Protein AF-A0A0F8Z298-F1 (afdb_monomer)

Organism: NCBI:txid412755

Nearest PDB structures (foldseek):
  6ct8-assembly1_A  TM=6.384E-01  e=8.049E-02  Pseudomonas aeruginosa PAO1
  6cl6-assembly1_C  TM=6.402E-01  e=1.245E-01  Pseudomonas aeruginosa PAO1
  5x4a-assembly1_D  TM=5.407E-01  e=4.184E-02  Sclerophytum lochmodes
  7eea-assembly1_A  TM=3.243E-01  e=1.245E-01  unidentified
  9deq-assembly1_A  TM=3.715E-01  e=7.526E-01  Homo sapiens

pLDDT: mean 80.28, std 14.71, range [45.97, 96.62]

Mean predicted aligned error: 12.7 Å

Secondary structure (DSSP, 8-state):
--SHHHHHHHHHHHHHHHHHHHHHHHHHT-----EEEEEEEEE-SSSEEEEEEEEPPTTEEEEEEEEEEESSPPTT-EEEEPPPPSSEEEEEEEETTS-S--EEEEEEEEEE-

Solvent-accessible surface area (backbone atoms only — not comparable to full-atom values): 6411 Å² total; per-residue (Å²): 142,77,72,68,68,61,56,55,54,53,56,51,54,51,50,52,55,51,48,52,50,52,52,51,52,56,62,66,60,59,75,82,70,56,70,44,77,37,72,41,80,41,66,25,87,43,61,26,58,38,72,46,73,27,61,44,60,92,72,35,31,39,78,43,63,54,72,46,82,49,82,78,89,60,86,78,62,43,79,49,70,59,75,67,36,80,44,32,31,37,38,34,45,35,32,79,90,42,71,50,73,50,38,32,37,37,36,21,33,20,34,61,113

Foldseek 3Di:
DPPPVVVVVVVVVVVVVVVVVVVVVVVVPPPPFPKDKWKDKWFFPFAFKDKDKDWDDPQKFFPDWDKAWPDDDDPPWDKDWDDGDRTITMIMIGDNPDGTGTMMMIMTIITGD

Radius of gyration: 27.13 Å; Cα contacts (8 Å, |Δi|>4): 217; chains: 1; bounding box: 72×23×71 Å

Structure (mmCIF, N/CA/C/O backbone):
data_AF-A0A0F8Z298-F1
#
_entry.id   AF-A0A0F8Z298-F1
#
loop_
_atom_site.group_PDB
_atom_site.id
_atom_site.type_symbol
_atom_site.label_atom_id
_atom_site.label_alt_id
_atom_site.label_comp_id
_atom_site.label_asym_id
_atom_site.label_entity_id
_atom_site.label_seq_id
_atom_site.pdbx_PDB_ins_code
_atom_site.Cartn_x
_atom_site.Cartn_y
_atom_site.Cartn_z
_atom_site.occupancy
_atom_site.B_iso_or_equiv
_atom_site.auth_seq_id
_atom_site.auth_comp_id
_atom_site.auth_asym_id
_atom_site.auth_atom_id
_atom_site.pdbx_PDB_model_num
ATOM 1 N N . MET A 1 1 ? -56.019 12.157 52.915 1.00 47.47 1 MET A N 1
ATOM 2 C CA . MET A 1 1 ? -55.453 11.333 51.816 1.00 47.47 1 MET A CA 1
ATOM 3 C C . MET A 1 1 ? -54.554 12.182 50.893 1.00 47.47 1 MET A C 1
ATOM 5 O O . MET A 1 1 ? -55.027 12.672 49.882 1.00 47.47 1 MET A O 1
ATOM 9 N N . ALA A 1 2 ? -53.269 12.414 51.213 1.00 51.56 2 ALA A N 1
ATOM 10 C CA . ALA A 1 2 ? -52.380 13.254 50.368 1.00 51.56 2 ALA A CA 1
ATOM 11 C C . ALA A 1 2 ? -50.930 12.731 50.209 1.00 51.56 2 ALA A C 1
ATOM 13 O O . ALA A 1 2 ? -50.096 13.364 49.564 1.00 51.56 2 ALA A O 1
ATOM 14 N N . S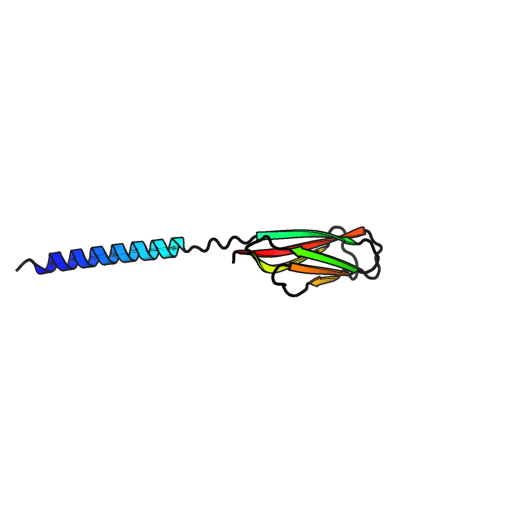ER A 1 3 ? -50.612 11.553 50.760 1.00 52.78 3 SER A N 1
ATOM 15 C CA . SER A 1 3 ? -49.227 11.051 50.860 1.00 52.78 3 SER A CA 1
ATOM 16 C C . SER A 1 3 ? -48.730 10.291 49.607 1.00 52.78 3 SER A C 1
ATOM 18 O O . SER A 1 3 ? -47.533 10.262 49.317 1.00 52.78 3 SER A O 1
ATOM 20 N N . GLY A 1 4 ? -49.633 9.733 48.788 1.00 49.00 4 GLY A N 1
ATOM 21 C CA . GLY A 1 4 ? -49.268 8.867 47.650 1.00 49.00 4 GLY A CA 1
ATOM 22 C C . GLY A 1 4 ? -48.673 9.587 46.427 1.00 49.00 4 GLY A C 1
ATOM 23 O O . GLY A 1 4 ? -47.752 9.075 45.787 1.00 49.00 4 GLY A O 1
ATOM 24 N N . LYS A 1 5 ? -49.134 10.808 46.112 1.00 48.38 5 LYS A N 1
ATOM 25 C CA . LYS A 1 5 ? -48.692 11.550 44.910 1.00 48.38 5 LYS A CA 1
ATOM 26 C C . LYS A 1 5 ? -47.244 12.060 45.018 1.00 48.38 5 LYS A C 1
ATOM 28 O O . LYS A 1 5 ? -46.532 12.107 44.014 1.00 48.38 5 LYS A O 1
ATOM 33 N N . ARG A 1 6 ? -46.771 12.381 46.231 1.00 51.34 6 ARG A N 1
ATOM 34 C CA . ARG A 1 6 ? -45.402 12.882 46.480 1.00 51.34 6 ARG A CA 1
ATOM 35 C C . ARG A 1 6 ? -44.329 11.803 46.290 1.00 51.34 6 ARG A C 1
ATOM 37 O O . ARG A 1 6 ? -43.274 12.095 45.730 1.00 51.34 6 ARG A O 1
ATOM 44 N N . LYS A 1 7 ? -44.605 10.554 46.691 1.00 55.34 7 LYS A N 1
ATOM 45 C CA . LYS A 1 7 ? -43.675 9.421 46.510 1.00 55.34 7 LYS A CA 1
ATOM 46 C C . LYS A 1 7 ? -43.500 9.052 45.030 1.00 55.34 7 LYS A C 1
ATOM 48 O O . LYS A 1 7 ? -42.374 8.846 44.581 1.00 55.34 7 LYS A O 1
ATOM 53 N N . LYS A 1 8 ? -44.589 9.073 44.250 1.00 53.22 8 LYS A N 1
ATOM 54 C CA . LYS A 1 8 ? -44.577 8.747 42.811 1.00 53.22 8 LYS A CA 1
ATOM 55 C C . LYS A 1 8 ? -43.771 9.765 41.983 1.00 53.22 8 LYS A C 1
ATOM 57 O O . LYS A 1 8 ? -42.972 9.366 41.142 1.00 53.22 8 LYS A O 1
ATOM 62 N N . LYS A 1 9 ? -43.884 11.068 42.290 1.00 57.72 9 LYS A N 1
ATOM 63 C CA . LYS A 1 9 ? -43.089 12.140 41.648 1.00 57.72 9 LYS A CA 1
ATOM 64 C C . LYS A 1 9 ? -41.581 12.027 41.925 1.00 57.72 9 LYS A C 1
ATOM 66 O O . LYS A 1 9 ? -40.783 12.206 41.010 1.00 57.72 9 LYS A O 1
ATOM 71 N N . LYS A 1 10 ? -41.183 11.683 43.158 1.00 62.59 10 LYS A N 1
ATOM 72 C CA . LYS A 1 10 ? -39.763 11.476 43.510 1.00 62.59 10 LYS A CA 1
ATOM 73 C C . LYS A 1 10 ? -39.153 10.265 42.792 1.00 62.59 10 LYS A C 1
ATOM 75 O O . LYS A 1 10 ? -38.021 10.346 42.330 1.00 62.59 10 LYS A O 1
ATOM 80 N N . SER A 1 11 ? -39.916 9.178 42.652 1.00 62.88 11 SER A N 1
ATOM 81 C CA . SER A 1 11 ? -39.481 7.964 41.942 1.00 62.88 11 SER A CA 1
ATOM 82 C C . SER A 1 11 ? -39.321 8.172 40.430 1.00 62.88 11 SER A C 1
ATOM 84 O O . SER A 1 11 ? -38.408 7.615 39.824 1.00 62.88 11 SER A O 1
ATOM 86 N N . LEU A 1 12 ? -40.166 9.006 39.815 1.00 60.66 12 LEU A N 1
ATOM 87 C CA . LEU A 1 12 ? -40.034 9.348 38.396 1.00 60.66 12 LEU A CA 1
ATOM 88 C C . LEU A 1 12 ? -38.804 10.235 38.143 1.00 60.66 12 LEU A C 1
ATOM 90 O O . LEU A 1 12 ? -38.0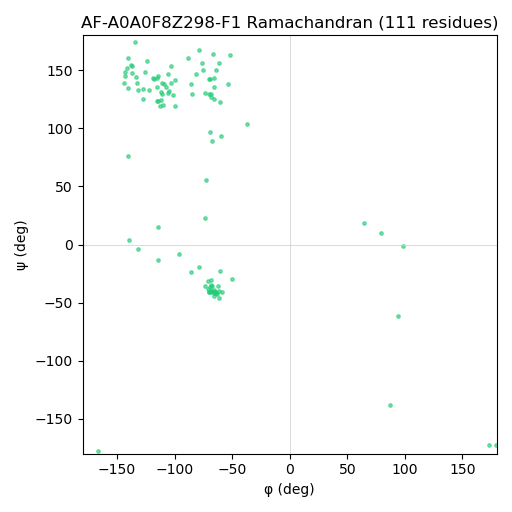52 10.001 37.204 1.00 60.66 12 LEU A O 1
ATOM 94 N N . SER A 1 13 ? -38.561 11.204 39.029 1.00 72.38 13 SER A N 1
ATOM 95 C CA . SER A 1 13 ? -37.403 12.105 38.964 1.00 72.38 13 SER A CA 1
ATOM 96 C C . SER A 1 13 ? -36.065 11.366 39.075 1.00 72.38 13 SER A C 1
ATOM 98 O O . SER A 1 13 ? -35.127 11.684 38.342 1.00 72.38 13 SER A O 1
ATOM 100 N N . SER A 1 14 ? -35.966 10.357 39.947 1.00 71.94 14 SER A N 1
ATOM 101 C CA . SER A 1 14 ? -34.734 9.573 40.081 1.00 71.94 14 SER A CA 1
ATOM 102 C C . SER A 1 14 ? -34.457 8.727 38.840 1.00 71.94 14 SER A C 1
ATOM 104 O O . SER A 1 14 ? -33.321 8.700 38.377 1.00 71.94 14 SER A O 1
ATOM 106 N N . ARG A 1 15 ? -35.490 8.111 38.251 1.00 76.88 15 ARG A N 1
ATOM 107 C CA . ARG A 1 15 ? -35.368 7.319 37.017 1.00 76.88 15 ARG A CA 1
ATOM 108 C C . ARG A 1 15 ? -34.934 8.158 35.818 1.00 76.88 15 ARG A C 1
ATOM 110 O O . ARG A 1 15 ? -34.067 7.713 35.072 1.00 76.88 15 ARG A O 1
ATOM 117 N N . VAL A 1 16 ? -35.479 9.367 35.666 1.00 75.88 16 VAL A N 1
ATOM 118 C CA . VAL A 1 16 ? -35.066 10.307 34.607 1.00 75.88 16 VAL A CA 1
ATOM 119 C C . VAL A 1 16 ? -33.591 10.677 34.768 1.00 75.88 16 VAL A C 1
ATOM 121 O O . VAL A 1 16 ? -32.829 10.527 33.821 1.00 75.88 16 VAL A O 1
ATOM 124 N N . ARG A 1 17 ? -33.140 11.005 35.987 1.00 72.75 17 ARG A N 1
ATOM 125 C CA . ARG A 1 17 ? -31.714 11.278 36.256 1.00 72.75 17 ARG A CA 1
ATOM 126 C C . ARG A 1 17 ? -30.809 10.074 35.985 1.00 72.75 17 ARG A C 1
ATOM 128 O O . ARG A 1 17 ? -29.674 10.239 35.547 1.00 72.75 17 ARG A O 1
ATOM 135 N N . THR A 1 18 ? -31.269 8.853 36.264 1.00 76.56 18 THR A N 1
ATOM 136 C CA . THR A 1 18 ? -30.507 7.633 35.949 1.00 76.56 18 THR A CA 1
ATOM 137 C C . THR A 1 18 ? -30.412 7.407 34.441 1.00 76.56 18 THR A C 1
ATOM 139 O O . THR A 1 18 ? -29.348 7.028 33.956 1.00 76.56 18 THR A O 1
ATOM 142 N N . LEU A 1 19 ? -31.490 7.662 33.697 1.00 71.44 19 LEU A N 1
ATOM 143 C CA . LEU A 1 19 ? -31.494 7.590 32.237 1.00 71.44 19 LEU A CA 1
ATOM 144 C C . LEU A 1 19 ? -30.592 8.662 31.622 1.00 71.44 19 LEU A C 1
ATOM 146 O O . LEU A 1 19 ? -29.771 8.319 30.785 1.00 71.44 19 LEU A O 1
ATOM 150 N N . GLU A 1 20 ? -30.639 9.907 32.093 1.00 71.69 20 GLU A N 1
ATOM 151 C CA . GLU A 1 20 ? -29.744 10.983 31.639 1.00 71.69 20 GLU A CA 1
ATOM 152 C C . GLU A 1 20 ? -28.268 10.644 31.863 1.00 71.69 20 GLU A C 1
ATOM 154 O O . GLU A 1 20 ? -27.441 10.858 30.977 1.00 71.69 20 GLU A O 1
ATOM 159 N N . LYS A 1 21 ? -27.932 10.040 33.011 1.00 71.06 21 LYS A N 1
ATOM 160 C CA . LYS A 1 21 ? -26.572 9.555 33.289 1.00 71.06 21 LYS A CA 1
ATOM 161 C C . LYS A 1 21 ? -26.160 8.416 32.357 1.00 71.06 21 LYS A C 1
ATOM 163 O O . LYS A 1 21 ? -25.023 8.409 31.898 1.00 71.06 21 LYS A O 1
ATOM 168 N N . ARG A 1 22 ? -27.064 7.476 32.057 1.00 69.81 22 ARG A N 1
ATOM 169 C CA . ARG A 1 22 ? -26.800 6.353 31.137 1.00 69.81 22 ARG A CA 1
ATOM 170 C C . ARG A 1 22 ? -26.679 6.808 29.683 1.00 69.81 22 ARG A C 1
ATOM 172 O O . ARG A 1 22 ? -25.787 6.351 28.981 1.00 69.81 22 ARG A O 1
ATOM 179 N N . VAL A 1 23 ? -27.530 7.731 29.241 1.00 65.75 23 VAL A N 1
ATOM 180 C CA . VAL A 1 23 ? -27.458 8.342 27.906 1.00 65.75 23 VAL A CA 1
ATOM 181 C C . VAL A 1 23 ? -26.183 9.174 27.779 1.00 65.75 23 VAL A C 1
ATOM 183 O O . VAL A 1 23 ? -25.481 9.048 26.783 1.00 65.75 23 VAL A O 1
ATOM 186 N N . SER A 1 24 ? -25.807 9.929 28.816 1.00 62.66 24 SER A N 1
ATOM 187 C CA . SER A 1 24 ? -24.524 10.643 28.860 1.00 62.66 24 SER A CA 1
ATOM 188 C C . SER A 1 24 ? -23.329 9.685 28.836 1.00 62.66 24 SER A C 1
ATOM 190 O O . SER A 1 24 ? -22.384 9.921 2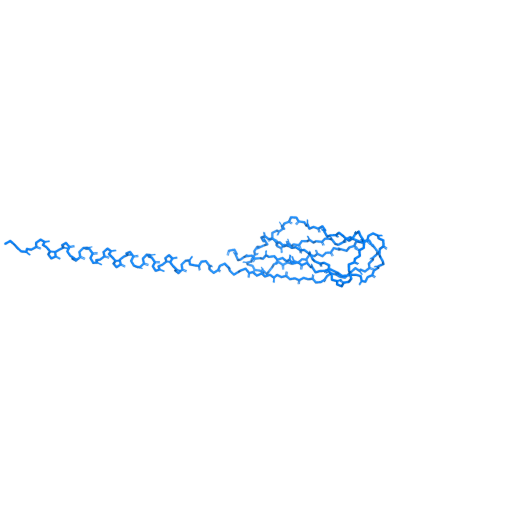8.091 1.00 62.66 24 SER A O 1
ATOM 192 N N . SER A 1 25 ? -23.362 8.568 29.574 1.00 58.84 25 SER A N 1
ATOM 193 C CA . SER A 1 25 ? -22.271 7.582 29.533 1.00 58.84 25 SER A CA 1
ATOM 194 C C . SER A 1 25 ? -22.176 6.864 28.184 1.00 58.84 25 SER A C 1
ATOM 196 O O . SER A 1 25 ? -21.074 6.596 27.720 1.00 58.84 25 SER A O 1
ATOM 198 N N . LEU A 1 26 ? -23.309 6.592 27.527 1.00 58.00 26 LEU A N 1
ATOM 199 C CA . LEU A 1 26 ? -23.357 6.038 26.168 1.00 58.00 26 LEU A CA 1
ATOM 200 C C . LEU A 1 26 ? -22.868 7.052 25.120 1.00 58.00 26 LEU A C 1
ATOM 202 O O . LEU A 1 26 ? -22.158 6.677 24.194 1.00 58.00 26 LEU A O 1
ATOM 206 N N . ALA A 1 27 ? -23.171 8.342 25.288 1.00 52.81 27 ALA A N 1
ATOM 207 C CA . ALA A 1 27 ? -22.663 9.407 24.422 1.00 52.81 27 ALA A CA 1
ATOM 208 C C . ALA A 1 27 ? -21.146 9.632 24.587 1.00 52.81 27 ALA A C 1
ATOM 210 O O . ALA A 1 27 ? -20.468 9.978 23.620 1.00 52.81 27 ALA A O 1
ATOM 211 N N . VAL A 1 28 ? -20.596 9.390 25.785 1.00 53.66 28 VAL A N 1
ATOM 212 C CA . VAL A 1 28 ? -19.143 9.397 26.055 1.00 53.66 28 VAL A CA 1
ATOM 213 C C . VAL A 1 28 ? -18.462 8.100 25.584 1.00 53.66 28 VAL A C 1
ATOM 215 O O . VAL A 1 28 ? -17.274 8.123 25.274 1.00 53.66 28 VAL A O 1
ATOM 218 N N . MET A 1 29 ? -19.209 7.006 25.381 1.00 45.97 29 MET A N 1
ATOM 219 C CA . MET A 1 29 ? -18.767 5.842 24.590 1.00 45.97 29 MET A CA 1
ATOM 220 C C . MET A 1 29 ? -18.758 6.112 23.071 1.00 45.97 29 MET A C 1
ATOM 222 O O . MET A 1 29 ? -18.770 5.179 22.269 1.00 45.97 29 MET A O 1
ATOM 226 N N . LYS A 1 30 ? -18.673 7.379 22.637 1.00 49.19 30 LYS A N 1
ATOM 227 C CA . LYS A 1 30 ? -18.126 7.717 21.319 1.00 49.19 30 LYS A CA 1
ATOM 228 C C . LYS A 1 30 ? -16.693 7.197 21.282 1.00 49.19 30 LYS A C 1
ATOM 230 O O . LYS A 1 30 ? -15.764 7.846 21.760 1.00 49.19 30 LYS A O 1
ATOM 235 N N . LEU A 1 31 ? -16.558 5.980 20.766 1.00 51.53 31 LEU A N 1
ATOM 236 C CA . LEU A 1 31 ? -15.321 5.287 20.461 1.00 51.53 31 LEU A CA 1
ATOM 237 C C . LEU A 1 31 ? -14.302 6.303 19.926 1.00 51.53 31 LEU A C 1
ATOM 239 O O . LEU A 1 31 ? -14.356 6.715 18.769 1.00 51.53 31 LEU A O 1
ATOM 243 N N . ARG A 1 32 ? -13.336 6.702 20.757 1.00 56.59 32 ARG A N 1
ATOM 244 C CA . ARG A 1 32 ? -12.087 7.293 20.272 1.00 56.59 32 ARG A CA 1
ATOM 245 C C . ARG A 1 32 ? -11.253 6.169 19.656 1.00 56.59 32 ARG A C 1
ATOM 247 O O . ARG A 1 32 ? -10.130 5.926 20.092 1.00 56.59 32 ARG A O 1
ATOM 254 N N . GLN A 1 33 ? -11.807 5.438 18.687 1.00 60.72 33 GLN A N 1
ATOM 255 C CA . GLN A 1 33 ? -11.004 4.579 17.831 1.00 60.72 33 GLN A CA 1
ATOM 256 C C . GLN A 1 33 ? -10.142 5.520 17.002 1.00 60.72 33 GLN A C 1
ATOM 258 O O . GLN A 1 33 ? -10.548 6.042 15.968 1.00 60.72 33 GLN A O 1
ATOM 263 N N . LYS A 1 34 ? -8.969 5.835 17.550 1.00 73.81 34 LYS A N 1
ATOM 264 C CA . LYS A 1 34 ? -7.964 6.634 16.874 1.00 73.81 34 LYS A CA 1
ATOM 265 C C . LYS A 1 34 ? -7.430 5.765 15.743 1.00 73.81 34 LYS A C 1
ATOM 267 O O . LYS A 1 34 ? -6.605 4.886 15.982 1.00 73.81 34 LYS A O 1
ATOM 272 N N . ILE A 1 35 ? -7.966 5.978 14.547 1.00 86.62 35 ILE A N 1
ATOM 273 C CA . ILE A 1 35 ? -7.399 5.430 13.321 1.00 86.62 35 ILE A CA 1
ATOM 274 C C . ILE A 1 35 ? -6.070 6.152 13.105 1.00 86.62 35 ILE A C 1
ATOM 276 O O . ILE A 1 35 ? -6.006 7.381 13.149 1.00 86.62 35 ILE A O 1
ATOM 280 N N . VAL A 1 36 ? -5.005 5.381 12.937 1.00 90.12 36 VAL A N 1
ATOM 281 C CA . VAL A 1 36 ? -3.666 5.879 12.621 1.00 90.12 36 VAL A CA 1
ATOM 282 C C . VAL A 1 36 ? -3.320 5.363 11.236 1.00 90.12 36 VAL A C 1
ATOM 284 O O . VAL A 1 36 ? -3.591 4.205 10.938 1.00 90.12 36 VAL A O 1
ATOM 287 N N . THR A 1 37 ? -2.762 6.218 10.387 1.00 93.00 37 THR A N 1
ATOM 288 C CA . THR A 1 37 ? -2.290 5.803 9.063 1.00 93.00 37 THR A CA 1
ATOM 289 C C . THR A 1 37 ? -0.784 5.952 9.036 1.00 93.00 37 THR A C 1
ATOM 291 O O . THR A 1 37 ? -0.279 7.041 9.292 1.00 93.00 37 THR A O 1
ATOM 294 N N . GLU A 1 38 ? -0.089 4.866 8.731 1.00 94.50 38 GLU A N 1
ATOM 295 C CA . GLU A 1 38 ? 1.350 4.871 8.496 1.00 94.50 38 GLU A CA 1
ATOM 296 C C . GLU A 1 38 ? 1.612 4.721 7.005 1.00 94.50 38 GLU A C 1
ATOM 298 O O . GLU A 1 38 ? 0.860 4.042 6.301 1.00 94.50 38 GLU A O 1
ATOM 303 N N . SER A 1 39 ? 2.676 5.346 6.507 1.00 95.50 39 SER A N 1
ATOM 304 C CA . SER A 1 39 ? 3.027 5.241 5.095 1.00 95.50 39 SER A CA 1
ATOM 305 C C . SER A 1 39 ? 4.528 5.152 4.874 1.00 95.50 39 SER A C 1
ATOM 307 O O . SER A 1 39 ? 5.327 5.659 5.660 1.00 95.50 39 SER A O 1
ATOM 309 N N . LYS A 1 40 ? 4.919 4.493 3.785 1.00 96.00 40 LYS A N 1
ATOM 310 C CA . LYS A 1 40 ? 6.315 4.360 3.366 1.00 96.00 40 LYS A CA 1
ATOM 311 C C . LYS A 1 40 ? 6.403 4.483 1.860 1.00 96.00 40 LYS A C 1
ATOM 313 O O . LYS A 1 40 ? 5.636 3.853 1.136 1.00 96.00 40 LYS A O 1
ATOM 318 N N . VAL A 1 41 ? 7.367 5.269 1.397 1.00 96.62 41 VAL A N 1
ATOM 319 C CA . VAL A 1 41 ? 7.739 5.300 -0.016 1.00 96.62 41 VAL A CA 1
ATOM 320 C C . VAL A 1 41 ? 8.737 4.181 -0.278 1.00 96.62 41 VAL A C 1
ATOM 322 O O . VAL A 1 41 ? 9.723 4.026 0.443 1.00 96.62 41 VAL A O 1
ATOM 325 N N . VAL A 1 42 ? 8.457 3.397 -1.308 1.00 94.69 42 VAL A N 1
ATOM 326 C CA . VAL A 1 42 ? 9.331 2.354 -1.826 1.00 94.69 42 VAL A CA 1
ATOM 327 C C . VAL A 1 42 ? 9.798 2.807 -3.194 1.00 94.69 42 VAL A C 1
ATOM 329 O O . VAL A 1 42 ? 8.977 3.107 -4.058 1.00 94.69 42 VAL A O 1
ATOM 332 N N . THR A 1 43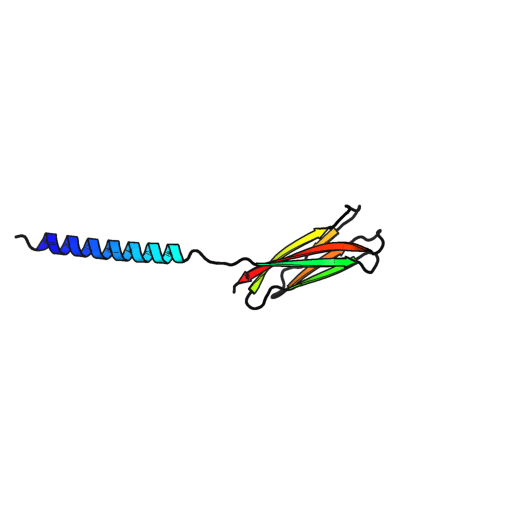 ? 11.109 2.858 -3.381 1.00 93.62 43 THR A N 1
ATOM 333 C CA . THR A 1 43 ? 11.736 3.158 -4.668 1.00 93.62 43 THR A CA 1
ATOM 334 C C . THR A 1 43 ? 12.405 1.894 -5.167 1.00 93.62 43 THR A C 1
ATOM 336 O O . THR A 1 43 ? 13.144 1.255 -4.416 1.00 93.62 43 THR A O 1
ATOM 339 N N . SER A 1 44 ? 12.137 1.524 -6.415 1.00 91.69 44 SER A N 1
ATOM 340 C CA . SER A 1 44 ? 12.753 0.346 -7.000 1.00 91.69 44 SER A CA 1
ATOM 341 C C . SER A 1 44 ? 14.233 0.574 -7.250 1.00 91.69 44 SER A C 1
ATOM 343 O O . SER A 1 44 ? 14.625 1.554 -7.886 1.00 91.69 44 SER A O 1
ATOM 345 N N . THR A 1 45 ? 15.046 -0.364 -6.780 1.00 87.75 45 THR A N 1
ATOM 346 C CA . THR A 1 45 ? 16.485 -0.431 -7.045 1.00 87.75 45 THR A CA 1
ATOM 347 C C . THR A 1 45 ? 16.820 -1.374 -8.201 1.00 87.75 45 THR A C 1
ATOM 349 O O . THR A 1 45 ? 17.962 -1.405 -8.648 1.00 87.75 45 THR A O 1
ATOM 352 N N . SER A 1 46 ? 15.838 -2.125 -8.705 1.00 81.12 46 SER A N 1
ATOM 353 C CA . SER A 1 46 ? 15.991 -3.097 -9.788 1.00 81.12 46 SER A CA 1
ATOM 354 C C . SER A 1 46 ? 14.877 -2.964 -10.832 1.00 81.12 46 SER A C 1
ATOM 356 O O . SER A 1 46 ? 13.936 -2.175 -10.698 1.00 81.12 46 SER A O 1
ATOM 358 N N . ASN A 1 47 ? 14.998 -3.729 -11.913 1.00 80.19 47 ASN A N 1
ATOM 359 C CA . ASN A 1 47 ? 13.962 -3.804 -12.933 1.00 80.19 47 ASN A CA 1
ATOM 360 C C . ASN A 1 47 ? 12.865 -4.778 -12.483 1.00 80.19 47 ASN A C 1
ATOM 362 O O . ASN A 1 47 ? 13.142 -5.793 -11.841 1.00 80.19 47 ASN A O 1
ATOM 366 N N . GLY A 1 48 ? 11.621 -4.490 -12.857 1.00 84.75 48 GLY A N 1
ATOM 367 C CA . GLY A 1 48 ? 10.516 -5.431 -12.710 1.00 84.75 48 GLY A CA 1
ATOM 368 C C . GLY A 1 48 ? 9.707 -5.284 -11.430 1.00 84.75 48 GLY A C 1
ATOM 369 O O . GLY A 1 48 ? 8.519 -5.002 -11.527 1.00 84.75 48 GLY A O 1
ATOM 370 N N . PHE A 1 49 ? 10.297 -5.463 -10.246 1.00 89.81 49 PHE A N 1
ATOM 371 C CA . PHE A 1 49 ? 9.520 -5.557 -9.002 1.00 89.81 49 PHE A CA 1
ATOM 372 C C . PHE A 1 49 ? 10.213 -4.896 -7.817 1.00 89.81 49 PHE A C 1
ATOM 374 O O . PHE A 1 49 ? 11.427 -4.993 -7.660 1.00 89.81 49 PHE A O 1
ATOM 381 N N . ALA A 1 50 ? 9.419 -4.300 -6.933 1.00 92.88 50 ALA A N 1
ATOM 382 C CA . ALA A 1 50 ? 9.882 -3.797 -5.650 1.00 92.88 50 ALA A CA 1
ATOM 383 C C . ALA A 1 50 ? 8.809 -4.016 -4.588 1.00 92.88 50 ALA A C 1
ATOM 385 O O . ALA A 1 50 ? 7.623 -3.791 -4.825 1.00 92.88 50 ALA A O 1
ATOM 386 N N . THR A 1 51 ? 9.239 -4.427 -3.400 1.00 92.94 51 THR A N 1
ATOM 387 C CA . THR A 1 51 ? 8.356 -4.741 -2.274 1.00 92.94 51 THR A CA 1
ATOM 388 C C . THR A 1 51 ? 8.646 -3.801 -1.121 1.00 92.94 51 THR A C 1
ATOM 390 O O . THR A 1 51 ? 9.801 -3.484 -0.833 1.00 92.94 51 THR A O 1
ATOM 393 N N . GLY A 1 52 ? 7.605 -3.393 -0.406 1.00 93.19 52 GLY A N 1
ATOM 394 C CA . GLY A 1 52 ? 7.771 -2.759 0.889 1.00 93.19 52 GLY A CA 1
ATOM 395 C C . GLY A 1 52 ? 6.720 -3.198 1.884 1.00 93.19 52 GLY A C 1
ATOM 396 O O . GLY A 1 52 ? 5.643 -3.671 1.531 1.00 93.19 52 GLY A O 1
ATOM 397 N N . THR A 1 53 ? 7.058 -2.982 3.147 1.00 94.19 53 THR A N 1
ATOM 398 C CA . THR A 1 53 ? 6.174 -3.216 4.281 1.00 94.19 53 THR A CA 1
ATOM 399 C C . THR A 1 53 ? 6.122 -1.950 5.119 1.00 94.19 53 THR A C 1
ATOM 401 O O . THR A 1 53 ? 7.160 -1.341 5.402 1.00 94.19 53 THR A O 1
ATOM 404 N N . VAL A 1 54 ? 4.909 -1.563 5.497 1.00 94.50 54 VAL A N 1
ATOM 405 C CA . VAL A 1 54 ? 4.630 -0.548 6.512 1.00 94.50 54 VAL A CA 1
ATOM 406 C C . VAL A 1 54 ? 4.150 -1.257 7.760 1.00 94.50 54 VAL A C 1
ATOM 408 O O . VAL A 1 54 ? 3.224 -2.063 7.689 1.00 94.50 54 VAL A O 1
ATOM 411 N N . SER A 1 55 ? 4.747 -0.919 8.898 1.00 93.12 55 SER A N 1
ATOM 412 C CA . SER A 1 55 ? 4.317 -1.442 10.189 1.00 93.12 55 SER A CA 1
ATOM 413 C C . SER A 1 55 ? 3.444 -0.436 10.923 1.00 93.12 55 SER A C 1
ATOM 415 O O . SER A 1 55 ? 3.728 0.759 10.915 1.00 93.12 55 SER A O 1
ATOM 417 N N . CYS A 1 56 ? 2.415 -0.933 11.602 1.00 91.62 56 CYS A N 1
ATOM 418 C CA . CYS A 1 56 ? 1.615 -0.121 12.508 1.00 91.62 56 CYS A CA 1
ATOM 419 C C . CYS A 1 56 ? 2.363 0.151 13.830 1.00 91.62 56 CYS A C 1
ATOM 421 O O . CYS A 1 56 ? 3.143 -0.699 14.277 1.00 91.62 56 CYS A O 1
ATOM 423 N N . PRO A 1 57 ? 2.111 1.289 14.507 1.00 90.44 57 PRO A N 1
ATOM 424 C CA . PRO A 1 57 ? 2.733 1.594 15.791 1.00 90.44 57 PRO A CA 1
ATOM 425 C C . PRO A 1 57 ? 2.373 0.574 16.878 1.00 90.44 57 PRO A C 1
ATOM 427 O O . PRO A 1 57 ? 1.311 -0.059 16.846 1.00 90.44 57 PRO A O 1
ATOM 430 N N . TYR A 1 58 ? 3.225 0.461 17.898 1.00 88.69 58 TYR A N 1
ATOM 431 C CA . TYR A 1 58 ? 2.956 -0.390 19.060 1.00 88.69 58 TYR A CA 1
ATOM 432 C C . TYR A 1 58 ? 1.593 -0.081 19.702 1.00 88.69 58 TYR A C 1
ATOM 434 O O . TYR A 1 58 ? 1.203 1.076 19.863 1.00 88.69 58 TYR A O 1
ATOM 442 N N . GLY A 1 59 ? 0.867 -1.135 20.086 1.00 87.75 59 GLY A N 1
ATOM 443 C CA . GLY A 1 59 ? -0.476 -1.025 20.670 1.00 87.75 59 GLY A CA 1
ATOM 444 C C . GLY A 1 59 ? -1.601 -0.803 19.651 1.00 87.75 59 GLY A C 1
ATOM 445 O O . GLY A 1 59 ? -2.733 -0.515 20.042 1.00 87.75 59 GLY A O 1
ATOM 446 N N . THR A 1 60 ? -1.312 -0.936 18.355 1.00 89.12 60 THR A N 1
ATOM 447 C CA . THR A 1 60 ? -2.313 -0.911 17.282 1.00 89.12 60 THR A CA 1
ATOM 448 C C . THR A 1 60 ? -2.234 -2.179 16.429 1.00 89.12 60 THR A C 1
ATOM 450 O O . THR A 1 60 ? -1.213 -2.866 16.417 1.00 89.12 60 THR A O 1
ATOM 453 N N . LYS A 1 61 ? -3.328 -2.505 15.735 1.00 89.38 61 LYS A N 1
ATOM 454 C CA . LYS A 1 61 ? -3.404 -3.579 14.736 1.00 89.38 61 LYS A CA 1
ATOM 455 C C . LYS A 1 61 ? -3.656 -2.992 13.354 1.00 89.38 61 LYS A C 1
ATOM 457 O O . LYS A 1 61 ? -4.408 -2.023 13.233 1.00 89.38 61 LYS A O 1
ATOM 462 N N . VAL A 1 62 ? -3.083 -3.613 12.327 1.00 91.94 62 VAL A N 1
ATOM 463 C CA . VAL A 1 62 ? -3.436 -3.316 10.935 1.00 91.94 62 VAL A CA 1
ATOM 464 C C . VAL A 1 62 ? -4.865 -3.800 10.694 1.00 91.94 62 VAL A C 1
ATOM 466 O O . VAL A 1 62 ? -5.205 -4.938 11.015 1.00 91.94 62 VAL A O 1
ATOM 469 N N . VAL A 1 63 ? -5.713 -2.936 10.147 1.00 91.56 63 VAL A N 1
ATOM 470 C CA . VAL A 1 63 ? -7.087 -3.276 9.734 1.00 91.56 63 VAL A CA 1
ATOM 471 C C . VAL A 1 63 ? -7.287 -3.182 8.229 1.00 91.56 63 VAL A C 1
ATOM 473 O O . VAL A 1 63 ? -8.277 -3.684 7.709 1.00 91.56 63 VAL A O 1
ATOM 476 N N . GLY A 1 64 ? -6.346 -2.561 7.528 1.00 90.56 64 GLY A N 1
ATOM 477 C CA . GLY A 1 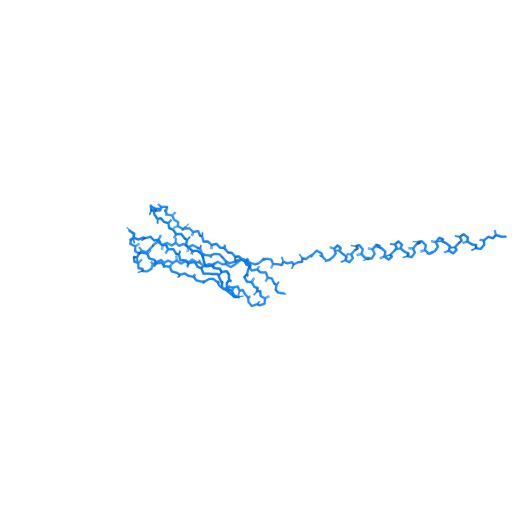64 ? -6.366 -2.419 6.085 1.00 90.56 64 GLY A CA 1
ATOM 478 C C . GLY A 1 64 ? -5.153 -1.641 5.608 1.00 90.56 64 GLY A C 1
ATOM 479 O O . GLY A 1 64 ? -4.261 -1.305 6.388 1.00 90.56 64 GLY A O 1
ATOM 480 N N . GLY A 1 65 ? -5.146 -1.321 4.326 1.00 92.06 65 GLY A N 1
ATOM 481 C CA . GLY A 1 65 ? -4.095 -0.539 3.710 1.00 92.06 65 GLY A CA 1
ATOM 482 C C . GLY A 1 65 ? -4.269 -0.484 2.203 1.00 92.06 65 GLY A C 1
ATOM 483 O O . GLY A 1 65 ? -5.278 -0.930 1.657 1.00 92.06 65 GLY A O 1
ATOM 484 N N . GLY A 1 66 ? -3.274 0.076 1.533 1.00 92.50 66 GLY A N 1
ATOM 485 C CA . GLY A 1 66 ? -3.264 0.209 0.086 1.00 92.50 66 GLY A CA 1
ATOM 486 C C . GLY A 1 66 ? -1.890 0.589 -0.436 1.00 92.50 66 GLY A C 1
ATOM 487 O O . GLY A 1 66 ? -0.927 0.709 0.324 1.00 92.50 66 GLY A O 1
ATOM 488 N N . GLY A 1 67 ? -1.807 0.785 -1.745 1.00 93.12 67 GLY A N 1
ATOM 489 C CA . GLY A 1 67 ? -0.630 1.346 -2.383 1.00 93.12 67 GLY A CA 1
ATOM 490 C C . GLY A 1 67 ? -1.018 2.256 -3.538 1.00 93.12 67 GLY A C 1
ATOM 491 O O . GLY A 1 67 ? -2.032 2.031 -4.195 1.00 93.12 67 GLY A O 1
ATOM 492 N N . GLU A 1 68 ? -0.206 3.277 -3.775 1.00 92.94 68 GLU A N 1
ATOM 493 C CA . GLU A 1 68 ? -0.363 4.23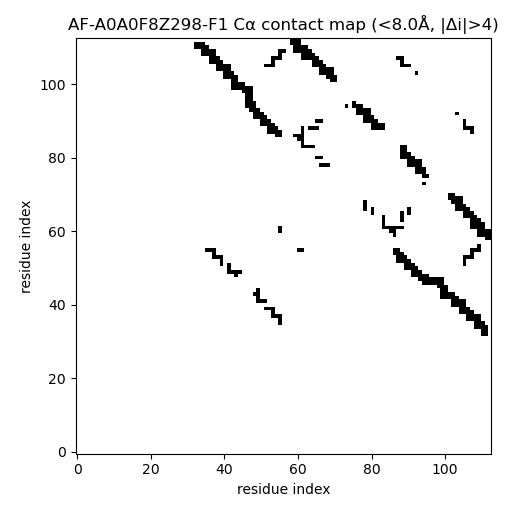0 -4.871 1.00 92.94 68 GLU A CA 1
ATOM 494 C C . GLU A 1 68 ? 0.969 4.428 -5.597 1.00 92.94 68 GLU A C 1
ATOM 496 O O . GLU A 1 68 ? 2.027 4.517 -4.973 1.00 92.94 68 GLU A O 1
ATOM 501 N N . TRP A 1 69 ? 0.931 4.504 -6.924 1.00 93.19 69 TRP A N 1
ATOM 502 C CA . TRP A 1 69 ? 2.103 4.856 -7.722 1.00 93.19 69 TRP A CA 1
ATOM 503 C C . TRP A 1 69 ? 2.460 6.331 -7.533 1.00 93.19 69 TRP A C 1
ATOM 505 O O . TRP A 1 69 ? 1.573 7.179 -7.439 1.00 93.19 69 TRP A O 1
ATOM 515 N N . LEU A 1 70 ? 3.755 6.649 -7.495 1.00 92.69 70 LEU A N 1
ATOM 516 C CA . LEU A 1 70 ? 4.239 8.026 -7.424 1.00 92.69 70 LEU A CA 1
ATOM 517 C C . LEU A 1 70 ? 4.855 8.442 -8.761 1.00 92.69 70 LEU A C 1
ATOM 519 O O . LEU A 1 70 ? 5.668 7.724 -9.340 1.00 92.69 70 LEU A O 1
ATOM 523 N N . GLY A 1 71 ? 4.523 9.650 -9.214 1.00 86.06 71 GLY A N 1
ATOM 524 C CA . GLY A 1 71 ? 5.076 10.221 -10.440 1.00 86.06 71 GLY A CA 1
ATOM 525 C C . GLY A 1 71 ? 4.285 9.836 -11.690 1.00 86.06 71 GLY A C 1
ATOM 526 O O . GLY A 1 71 ? 3.057 9.902 -11.697 1.00 86.06 71 GLY A O 1
ATOM 527 N N . ARG A 1 72 ? 4.994 9.517 -12.782 1.00 79.19 72 ARG A N 1
ATOM 528 C CA . ARG A 1 72 ? 4.363 9.205 -14.074 1.00 79.19 72 ARG A CA 1
ATOM 529 C C . ARG A 1 72 ? 3.611 7.879 -14.000 1.00 79.19 72 ARG A C 1
ATOM 531 O O . ARG A 1 72 ? 4.100 6.925 -13.406 1.00 79.19 72 ARG A O 1
ATOM 538 N N . MET A 1 73 ? 2.464 7.818 -14.674 1.00 77.06 73 MET A N 1
ATOM 539 C CA . MET A 1 73 ? 1.816 6.544 -14.961 1.00 77.06 73 MET A CA 1
ATOM 540 C C . MET A 1 73 ? 2.588 5.803 -16.050 1.00 77.06 73 MET A C 1
ATOM 542 O O . MET A 1 73 ? 2.879 6.367 -17.107 1.00 77.06 73 MET A O 1
ATOM 546 N N . TYR A 1 74 ? 2.882 4.537 -15.793 1.00 79.88 74 TYR A N 1
ATOM 547 C CA . TYR A 1 74 ? 3.490 3.630 -16.757 1.00 79.88 74 TYR A CA 1
ATOM 548 C C . TYR A 1 74 ? 2.430 2.673 -17.313 1.00 79.88 74 TYR A C 1
ATOM 550 O O . TYR A 1 74 ? 1.431 2.374 -16.651 1.00 79.88 74 TYR A O 1
ATOM 558 N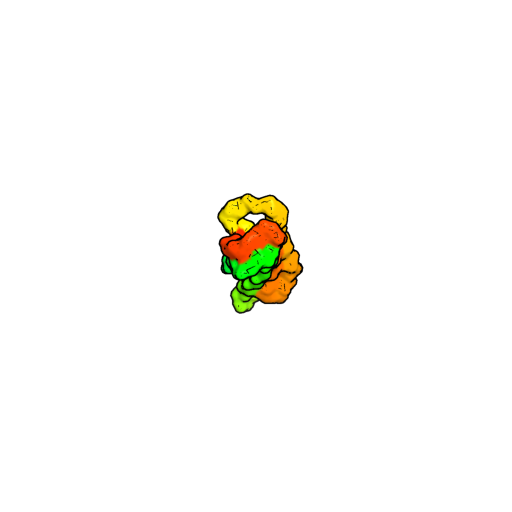 N . ARG A 1 75 ? 2.651 2.171 -18.534 1.00 81.88 75 ARG A N 1
ATOM 559 C CA . ARG A 1 75 ? 1.880 1.026 -19.036 1.00 81.88 75 ARG A CA 1
ATOM 560 C C . ARG A 1 75 ? 2.218 -0.202 -18.191 1.00 81.88 75 ARG A C 1
ATOM 562 O O . ARG A 1 75 ? 3.353 -0.347 -17.746 1.00 81.88 75 ARG A O 1
ATOM 569 N N . ASP A 1 76 ? 1.213 -1.037 -17.949 1.00 84.94 76 ASP A N 1
ATOM 570 C CA . ASP A 1 76 ? 1.345 -2.310 -17.225 1.00 84.94 76 ASP A CA 1
ATOM 571 C C . ASP A 1 76 ? 1.763 -2.176 -15.747 1.00 84.94 76 ASP A C 1
ATOM 573 O O . ASP A 1 76 ? 2.186 -3.143 -15.110 1.00 84.94 76 ASP A O 1
ATOM 577 N N . GLN A 1 77 ? 1.602 -0.980 -15.170 1.00 89.94 77 GLN A N 1
ATOM 578 C CA . GLN A 1 77 ? 1.856 -0.744 -13.754 1.00 89.94 77 GLN A CA 1
ATOM 579 C C . GLN A 1 77 ? 0.851 -1.514 -12.890 1.00 89.94 77 GLN A C 1
ATOM 581 O O . GLN A 1 77 ? -0.362 -1.350 -13.020 1.00 89.94 77 GLN A O 1
ATOM 586 N N . THR A 1 78 ? 1.349 -2.332 -11.968 1.00 91.06 78 THR A N 1
ATOM 587 C CA . THR A 1 78 ? 0.492 -3.126 -11.079 1.00 91.06 78 THR A CA 1
ATOM 588 C C . THR A 1 78 ? 0.947 -2.991 -9.636 1.00 91.06 78 THR A C 1
ATOM 590 O O . THR A 1 78 ? 2.130 -3.133 -9.342 1.00 91.06 78 THR A O 1
ATOM 593 N N . ILE A 1 79 ? 0.007 -2.745 -8.723 1.00 91.88 79 ILE A N 1
ATOM 594 C CA . ILE A 1 79 ? 0.255 -2.851 -7.282 1.00 91.88 79 ILE A CA 1
ATOM 595 C C . ILE A 1 79 ? -0.505 -4.060 -6.764 1.00 91.88 79 ILE A C 1
ATOM 597 O O . ILE A 1 79 ? -1.729 -4.129 -6.851 1.00 91.88 79 ILE A O 1
ATOM 601 N N . MET A 1 80 ? 0.241 -5.003 -6.205 1.00 91.06 80 MET A N 1
ATOM 602 C CA . MET A 1 80 ? -0.292 -6.154 -5.494 1.00 91.06 80 MET A CA 1
ATOM 603 C C . MET A 1 80 ? -0.174 -5.882 -3.999 1.00 91.06 80 MET A C 1
ATOM 605 O O . MET A 1 80 ? 0.896 -5.524 -3.512 1.00 91.06 80 MET A O 1
ATOM 609 N N . VAL A 1 81 ? -1.270 -6.042 -3.264 1.00 89.06 81 VAL A N 1
ATOM 610 C CA . VAL A 1 81 ? -1.299 -5.881 -1.805 1.00 89.06 81 VAL A CA 1
ATOM 611 C C . VAL A 1 81 ? -1.516 -7.234 -1.140 1.00 89.06 81 VAL A C 1
ATOM 613 O O . VAL A 1 81 ? -2.303 -8.050 -1.623 1.00 89.06 81 VAL A O 1
ATOM 616 N N . SER A 1 82 ? -0.805 -7.490 -0.042 1.00 81.69 82 SER A N 1
ATOM 617 C CA . SER A 1 82 ? -1.016 -8.687 0.768 1.00 81.69 82 SER A CA 1
ATOM 618 C C . SER A 1 82 ? -2.241 -8.527 1.672 1.00 81.69 82 SER A C 1
ATOM 620 O O . SER A 1 82 ? -2.774 -7.433 1.864 1.00 81.69 82 SER A O 1
ATOM 622 N N . ARG A 1 83 ? -2.693 -9.636 2.270 1.00 81.12 83 ARG A N 1
ATOM 623 C CA . ARG A 1 83 ? -3.633 -9.560 3.396 1.00 81.12 83 ARG A CA 1
ATOM 624 C C . ARG A 1 83 ? -2.950 -8.862 4.583 1.00 81.12 83 ARG A C 1
ATOM 626 O O . ARG A 1 83 ? -1.732 -8.995 4.724 1.00 81.12 83 ARG A O 1
ATOM 633 N N . PRO A 1 84 ? -3.710 -8.161 5.443 1.00 79.50 84 PRO A N 1
ATOM 634 C CA . PRO A 1 84 ? -3.145 -7.533 6.629 1.00 79.50 84 PRO A CA 1
ATOM 635 C C . PRO A 1 84 ? -2.518 -8.590 7.542 1.00 79.50 84 PRO A C 1
ATOM 637 O O . PRO A 1 84 ? -3.191 -9.526 7.977 1.00 79.50 84 PRO A O 1
ATOM 640 N N . GLU A 1 85 ? -1.233 -8.427 7.841 1.00 74.19 85 GLU A N 1
ATOM 641 C CA . GLU A 1 85 ? -0.544 -9.192 8.875 1.00 74.19 85 GLU A CA 1
ATOM 642 C C . GLU A 1 85 ? -0.688 -8.471 10.220 1.00 74.19 85 GLU A C 1
ATOM 644 O O . GLU A 1 85 ? -0.959 -7.271 10.270 1.00 74.19 85 GLU A O 1
ATOM 649 N N . VAL A 1 86 ? -0.485 -9.183 11.336 1.00 68.81 86 VAL A N 1
ATOM 650 C CA . VAL A 1 86 ? -0.767 -8.684 12.703 1.00 68.81 86 VAL A CA 1
ATOM 651 C C . VAL A 1 86 ? -0.153 -7.302 12.979 1.00 68.81 86 VAL A C 1
ATOM 653 O O . VAL A 1 86 ? -0.706 -6.525 13.759 1.00 68.81 86 VAL A O 1
ATOM 656 N N . ARG A 1 87 ? 0.972 -6.970 12.331 1.00 72.31 87 ARG A N 1
ATOM 657 C CA . ARG A 1 87 ? 1.663 -5.682 12.489 1.00 72.31 87 ARG A CA 1
ATOM 658 C C . ARG A 1 87 ? 2.057 -4.988 11.190 1.00 72.31 87 ARG A C 1
ATOM 660 O O . ARG A 1 87 ? 2.584 -3.885 11.283 1.00 72.31 87 ARG A O 1
ATOM 667 N N . GLY A 1 88 ? 1.828 -5.596 10.028 1.00 84.62 88 GLY A N 1
ATOM 668 C CA . GLY A 1 88 ? 2.350 -5.107 8.754 1.00 84.62 88 GLY A CA 1
ATOM 669 C C . GLY A 1 88 ? 1.320 -5.082 7.630 1.00 84.62 88 GLY A C 1
ATOM 670 O O . GLY A 1 88 ? 0.465 -5.961 7.526 1.00 84.62 88 GLY A O 1
ATOM 671 N N . TRP A 1 89 ? 1.431 -4.071 6.774 1.00 93.62 89 TRP A N 1
ATOM 672 C CA . TRP A 1 89 ? 0.816 -4.046 5.454 1.00 93.62 89 TRP A CA 1
ATOM 673 C C . TRP A 1 89 ? 1.918 -4.088 4.399 1.00 93.62 89 TRP A C 1
ATOM 675 O O . TRP A 1 89 ? 2.774 -3.196 4.359 1.00 93.62 89 TRP A O 1
ATOM 685 N N . THR A 1 90 ? 1.907 -5.121 3.560 1.00 93.38 90 THR A N 1
ATOM 686 C CA . THR A 1 90 ? 2.909 -5.320 2.512 1.00 93.38 90 THR A CA 1
ATOM 687 C C . THR A 1 90 ? 2.283 -5.089 1.149 1.00 93.38 90 THR A C 1
ATOM 689 O O . THR A 1 90 ? 1.163 -5.514 0.865 1.00 93.38 90 THR A O 1
ATOM 692 N N . ALA A 1 91 ? 3.028 -4.410 0.286 1.00 93.81 91 ALA A N 1
ATOM 693 C CA . ALA A 1 91 ? 2.668 -4.266 -1.110 1.00 93.81 91 ALA A CA 1
ATOM 694 C C . ALA A 1 91 ? 3.896 -4.449 -2.000 1.00 93.81 91 ALA A C 1
ATOM 696 O O . ALA A 1 91 ? 5.019 -4.091 -1.632 1.00 93.81 91 ALA A O 1
ATOM 697 N N . MET A 1 92 ? 3.649 -5.000 -3.180 1.00 92.50 92 MET A N 1
ATOM 698 C CA . MET A 1 92 ? 4.613 -5.149 -4.255 1.00 92.50 92 MET A CA 1
ATOM 699 C C . MET A 1 92 ? 4.153 -4.301 -5.438 1.00 92.50 92 MET A C 1
ATOM 701 O O . MET A 1 92 ? 3.036 -4.462 -5.929 1.00 92.50 92 MET A O 1
ATOM 705 N N . GLY A 1 93 ? 5.019 -3.401 -5.887 1.00 92.50 93 GLY A N 1
ATOM 706 C CA . GLY A 1 93 ? 4.894 -2.749 -7.182 1.00 92.50 93 GLY A CA 1
ATOM 707 C C . GLY A 1 93 ? 5.541 -3.618 -8.255 1.00 92.50 93 GLY A C 1
ATOM 708 O O . GLY A 1 93 ? 6.619 -4.173 -8.034 1.00 92.50 93 GLY A O 1
ATOM 709 N N . ALA A 1 94 ? 4.889 -3.726 -9.407 1.00 91.44 94 ALA A N 1
ATOM 710 C CA . ALA A 1 94 ? 5.386 -4.432 -10.578 1.00 91.44 94 ALA A CA 1
ATOM 711 C C . ALA A 1 94 ? 5.341 -3.523 -11.814 1.00 91.44 94 ALA A C 1
ATOM 713 O O . ALA A 1 94 ? 4.288 -2.985 -12.164 1.00 91.44 94 ALA A O 1
ATOM 714 N N . LEU A 1 95 ? 6.501 -3.385 -12.456 1.00 89.62 95 LEU A N 1
ATOM 715 C CA . LEU A 1 95 ? 6.771 -2.682 -13.708 1.00 89.62 95 LEU A CA 1
ATOM 716 C C . LEU A 1 95 ? 7.778 -3.503 -14.542 1.00 89.62 95 LEU A C 1
ATOM 718 O O . LEU A 1 95 ? 8.966 -3.168 -14.593 1.00 89.62 95 LEU A O 1
ATOM 722 N N . PRO A 1 96 ? 7.325 -4.601 -15.181 1.00 78.62 96 PRO A N 1
ATOM 723 C CA . PRO A 1 96 ? 8.187 -5.595 -15.836 1.00 78.62 96 PRO A CA 1
ATOM 724 C C . PRO A 1 96 ? 9.054 -5.036 -16.973 1.00 78.62 96 PRO A C 1
ATOM 726 O O . PRO A 1 96 ? 10.105 -5.599 -17.268 1.00 78.62 96 PRO A O 1
ATOM 729 N N . PHE A 1 97 ? 8.654 -3.915 -17.578 1.00 81.19 97 PHE A N 1
ATOM 730 C CA . PHE A 1 97 ? 9.326 -3.319 -18.739 1.00 81.19 97 PHE A CA 1
ATOM 731 C C . PHE A 1 97 ? 9.960 -1.952 -18.449 1.00 81.19 97 PHE A C 1
ATOM 733 O O . PHE A 1 97 ? 10.267 -1.203 -19.372 1.00 81.19 97 PHE A O 1
ATOM 740 N N . THR A 1 98 ? 10.119 -1.580 -17.176 1.00 80.69 98 THR A N 1
ATOM 741 C CA . THR A 1 98 ? 10.693 -0.284 -16.780 1.00 80.69 98 THR A CA 1
ATOM 742 C C . THR A 1 98 ? 11.971 -0.478 -15.968 1.00 80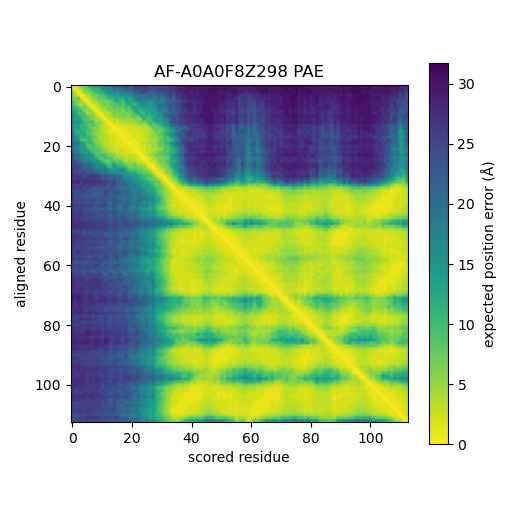.69 98 THR A C 1
ATOM 744 O O . THR A 1 98 ? 12.087 -1.410 -15.168 1.00 80.69 98 THR A O 1
ATOM 747 N N . SER A 1 99 ? 12.935 0.417 -16.185 1.00 79.44 99 SER A N 1
ATOM 748 C CA . SER A 1 99 ? 14.181 0.480 -15.421 1.00 79.44 99 SER A CA 1
ATOM 749 C C . SER A 1 99 ? 13.945 0.877 -13.958 1.00 79.44 99 SER A C 1
ATOM 751 O O . SER A 1 99 ? 12.899 1.430 -13.629 1.00 79.44 99 SER A O 1
ATOM 753 N N . ALA A 1 100 ? 14.929 0.651 -13.085 1.00 84.06 100 ALA A N 1
ATOM 754 C CA . ALA A 1 100 ? 14.925 1.136 -11.700 1.00 84.06 100 ALA A CA 1
ATOM 755 C C . ALA A 1 100 ? 14.639 2.655 -11.572 1.00 84.06 100 ALA A C 1
ATOM 757 O O . ALA A 1 100 ? 14.769 3.417 -12.532 1.00 84.06 100 ALA A O 1
ATOM 758 N N . GLY A 1 101 ? 14.279 3.101 -10.363 1.00 87.69 101 GLY A N 1
ATOM 759 C CA . GLY A 1 101 ? 14.047 4.517 -10.041 1.00 87.69 101 GLY A CA 1
ATOM 760 C C . GLY A 1 101 ? 12.582 4.968 -10.038 1.00 87.69 101 GLY A C 1
ATOM 761 O O . GLY A 1 101 ? 12.300 6.119 -9.712 1.00 87.69 101 GLY A O 1
ATOM 762 N N . TRP A 1 102 ? 11.637 4.081 -10.350 1.00 91.25 102 TRP A N 1
ATOM 763 C CA . TRP A 1 102 ? 10.219 4.319 -10.076 1.00 91.25 102 TRP A CA 1
ATOM 764 C C . TRP A 1 102 ? 9.903 4.120 -8.593 1.00 91.25 102 TRP A C 1
ATOM 766 O O . TRP A 1 102 ? 10.589 3.373 -7.891 1.00 91.25 102 TRP A O 1
ATOM 776 N N . SER A 1 103 ? 8.829 4.755 -8.123 1.00 92.88 103 SER A N 1
ATOM 777 C CA . SER A 1 103 ? 8.422 4.684 -6.722 1.00 92.88 103 SER A CA 1
ATOM 778 C C . SER A 1 103 ? 6.920 4.496 -6.567 1.00 92.88 103 SER A C 1
ATOM 780 O O . SER A 1 103 ? 6.121 4.938 -7.391 1.00 92.88 103 SER A O 1
ATOM 782 N N . PHE A 1 104 ? 6.535 3.889 -5.455 1.00 93.75 104 PHE A N 1
ATOM 783 C CA . PHE A 1 104 ? 5.155 3.799 -5.001 1.00 93.75 104 PHE A CA 1
ATOM 784 C C . PHE A 1 104 ? 5.102 4.046 -3.494 1.00 93.75 104 PHE A C 1
ATOM 786 O O . PHE A 1 104 ? 6.087 3.852 -2.778 1.00 93.75 104 PHE A O 1
ATOM 793 N N . ARG A 1 105 ? 3.961 4.515 -2.999 1.00 95.50 105 ARG A N 1
ATOM 794 C CA . ARG A 1 105 ? 3.707 4.693 -1.573 1.00 95.50 105 ARG A CA 1
ATOM 795 C C . ARG A 1 105 ? 2.783 3.594 -1.092 1.00 95.50 105 ARG A C 1
ATOM 797 O O . ARG A 1 105 ? 1.756 3.330 -1.705 1.00 95.50 105 ARG A O 1
ATOM 804 N N . ILE A 1 106 ? 3.152 2.976 0.018 1.00 95.69 106 ILE A N 1
ATOM 805 C CA . ILE A 1 106 ? 2.349 1.982 0.724 1.00 95.69 106 ILE A CA 1
ATOM 806 C C . ILE A 1 106 ? 1.736 2.658 1.939 1.00 95.69 106 ILE A C 1
ATOM 808 O O . ILE A 1 106 ? 2.425 3.417 2.620 1.00 95.69 106 ILE A O 1
ATOM 812 N N . HIS A 1 107 ? 0.473 2.354 2.219 1.00 94.56 107 HIS A N 1
ATOM 813 C CA . HIS A 1 107 ? -0.275 2.855 3.366 1.00 94.56 107 HIS A CA 1
ATOM 814 C C . HIS A 1 107 ? -0.782 1.690 4.207 1.00 94.56 107 HIS A C 1
ATOM 816 O O . HIS A 1 107 ? -1.376 0.762 3.663 1.00 94.56 107 HIS A O 1
ATOM 822 N N . ALA A 1 108 ? -0.600 1.758 5.522 1.00 94.75 108 ALA A N 1
ATOM 823 C CA . ALA A 1 108 ? -1.259 0.878 6.478 1.00 94.75 108 ALA A CA 1
ATOM 824 C C . ALA A 1 108 ? -2.253 1.685 7.307 1.00 94.75 108 ALA A C 1
ATOM 826 O O . ALA A 1 108 ? -1.919 2.734 7.856 1.00 94.75 108 ALA A O 1
ATOM 827 N N . ILE A 1 109 ? -3.468 1.164 7.424 1.00 93.19 109 ILE A N 1
ATOM 828 C CA . ILE A 1 109 ? -4.521 1.706 8.273 1.00 93.19 109 ILE A CA 1
ATOM 829 C C . ILE A 1 109 ? -4.532 0.879 9.553 1.00 93.19 109 ILE A C 1
ATOM 831 O O . ILE A 1 109 ? -4.767 -0.331 9.536 1.00 93.19 109 ILE A O 1
ATOM 835 N N . CYS A 1 110 ? -4.284 1.551 10.668 1.00 92.50 110 CYS A N 1
ATOM 836 C CA . CYS A 1 110 ? -4.107 0.966 11.983 1.00 92.50 110 CYS A CA 1
ATOM 837 C C . CYS A 1 110 ? -5.233 1.413 12.915 1.00 92.50 110 CYS A C 1
ATOM 839 O O . CYS A 1 110 ? -5.656 2.569 12.892 1.00 92.50 110 CYS A O 1
ATOM 841 N N . THR A 1 111 ? -5.684 0.524 13.795 1.00 89.94 111 THR A N 1
ATOM 842 C CA . THR A 1 111 ? -6.592 0.881 14.893 1.00 89.94 111 THR A CA 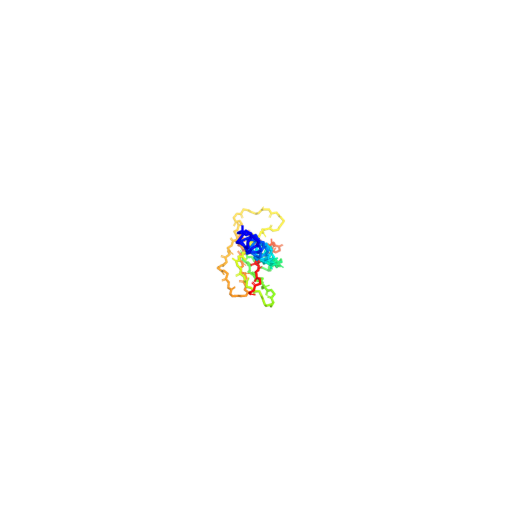1
ATOM 843 C C . THR A 1 111 ? -6.020 0.435 16.225 1.00 89.94 111 THR A C 1
ATOM 845 O O . THR A 1 111 ? -5.314 -0.574 16.300 1.00 89.94 111 THR A O 1
ATOM 848 N N . ARG A 1 112 ? -6.318 1.184 17.286 1.00 85.50 112 ARG A N 1
ATOM 849 C CA . ARG A 1 112 ? -5.910 0.813 18.642 1.00 85.50 112 ARG A CA 1
ATOM 850 C C . ARG A 1 112 ? -6.630 -0.467 19.069 1.00 85.50 112 ARG A C 1
ATOM 852 O O . ARG A 1 112 ? -7.825 -0.612 18.804 1.00 85.50 112 ARG A O 1
ATOM 859 N N . LEU A 1 113 ? -5.870 -1.381 19.667 1.00 72.19 113 LEU A N 1
ATOM 860 C CA . LEU A 1 113 ? -6.405 -2.578 20.316 1.00 72.19 113 LEU A CA 1
ATOM 861 C C . LEU A 1 113 ? -7.162 -2.211 21.595 1.00 72.19 113 LEU A C 1
ATOM 863 O O . LEU A 1 113 ? -6.761 -1.217 22.247 1.00 72.19 113 LEU A O 1
#

Sequence (113 aa):
MASGKRKKKKSLSSRVRTLEKRVSSLAVMKLRQKIVTESKVVTSTSNGFATGTVSCPYGTKVVGGGGEWLGRMYRDQTIMVSRPEVRGWTAMGALPFTSAGWSFRIHAICTRL